Protein AF-A0A194WAW9-F1 (afdb_monomer_lite)

Structure (mmCIF, N/CA/C/O backbone):
data_AF-A0A194WAW9-F1
#
_entry.id   AF-A0A194WAW9-F1
#
loop_
_atom_site.group_PDB
_atom_site.id
_atom_site.type_symbol
_atom_site.label_atom_id
_atom_site.label_alt_id
_atom_site.label_comp_id
_atom_site.label_asym_id
_atom_site.label_entity_id
_atom_site.label_seq_id
_atom_site.pdbx_PDB_ins_code
_atom_site.Cartn_x
_atom_site.Cartn_y
_atom_site.Cartn_z
_atom_site.occupancy
_atom_site.B_iso_or_equiv
_atom_site.auth_seq_id
_atom_site.auth_comp_id
_atom_site.auth_asym_id
_atom_site.auth_atom_id
_atom_site.pdbx_PDB_model_num
ATOM 1 N N . MET A 1 1 ? -19.172 -13.904 8.150 1.00 58.62 1 MET A N 1
ATOM 2 C CA . MET A 1 1 ? -17.866 -14.610 8.179 1.00 58.62 1 MET A CA 1
ATOM 3 C C . MET A 1 1 ? -17.181 -14.602 6.810 1.00 58.62 1 MET A C 1
ATOM 5 O O . MET A 1 1 ? -15.959 -14.555 6.773 1.00 58.62 1 MET A O 1
ATOM 9 N N . ASP A 1 2 ? -17.927 -14.590 5.696 1.00 72.19 2 ASP A N 1
ATOM 10 C CA . ASP A 1 2 ? -17.347 -14.450 4.347 1.00 72.19 2 ASP A CA 1
ATOM 11 C C . ASP A 1 2 ? -16.821 -13.045 4.037 1.00 72.19 2 ASP A C 1
ATOM 13 O O . ASP A 1 2 ? -15.735 -12.927 3.480 1.00 72.19 2 ASP A O 1
ATOM 17 N N . ASP A 1 3 ? -17.506 -11.987 4.473 1.00 80.31 3 ASP A N 1
ATOM 18 C CA . ASP A 1 3 ? -17.121 -10.613 4.110 1.00 80.31 3 ASP A CA 1
ATOM 19 C C . ASP A 1 3 ? -15.743 -10.200 4.638 1.00 80.31 3 ASP A C 1
ATOM 21 O O . ASP A 1 3 ? -14.954 -9.617 3.901 1.00 80.31 3 ASP A O 1
ATOM 25 N N . ALA A 1 4 ? -15.405 -10.562 5.880 1.00 80.25 4 ALA A N 1
ATOM 26 C CA . ALA A 1 4 ? -14.088 -10.277 6.454 1.00 80.25 4 ALA A CA 1
ATOM 27 C C . ALA A 1 4 ? -12.964 -11.032 5.723 1.00 80.25 4 ALA A C 1
ATOM 29 O O . ALA A 1 4 ? -11.907 -10.466 5.452 1.00 80.25 4 ALA A O 1
ATOM 30 N N . ARG A 1 5 ? -13.209 -12.294 5.341 1.00 85.94 5 ARG A N 1
ATOM 31 C CA . ARG A 1 5 ? -12.252 -13.099 4.564 1.00 85.94 5 ARG A CA 1
ATOM 32 C C . ARG A 1 5 ? -12.069 -12.545 3.155 1.00 85.94 5 ARG A C 1
ATOM 34 O O . ARG A 1 5 ? -10.941 -12.441 2.684 1.00 85.94 5 ARG A O 1
ATOM 41 N N . ASN A 1 6 ? -13.160 -12.145 2.506 1.00 86.25 6 ASN A N 1
ATOM 42 C CA . ASN A 1 6 ? -13.128 -11.519 1.187 1.00 86.25 6 ASN A CA 1
ATOM 43 C C . ASN A 1 6 ? -12.411 -10.161 1.224 1.00 86.25 6 ASN A C 1
ATOM 45 O O . ASN A 1 6 ? -11.631 -9.864 0.322 1.00 86.25 6 ASN A O 1
ATOM 49 N N . ALA A 1 7 ? -12.624 -9.366 2.277 1.00 87.44 7 ALA A N 1
ATOM 50 C CA . ALA A 1 7 ? -11.922 -8.104 2.490 1.00 87.44 7 ALA A CA 1
ATOM 51 C C . ALA A 1 7 ? -10.417 -8.321 2.708 1.00 87.44 7 ALA A C 1
ATOM 53 O O . ALA A 1 7 ? -9.614 -7.618 2.099 1.00 87.44 7 ALA A O 1
ATOM 54 N N . GLN A 1 8 ? -10.024 -9.325 3.498 1.00 88.81 8 GLN A N 1
ATOM 55 C CA . GLN A 1 8 ? -8.609 -9.647 3.680 1.00 88.81 8 GLN A CA 1
ATOM 56 C C . GLN A 1 8 ? -7.964 -10.122 2.375 1.00 88.81 8 GLN A C 1
ATOM 58 O O . GLN A 1 8 ? -6.944 -9.579 1.966 1.00 88.81 8 GLN A O 1
ATOM 63 N N . ALA A 1 9 ? -8.613 -11.037 1.650 1.00 90.06 9 ALA A N 1
ATOM 64 C CA . ALA A 1 9 ? -8.126 -11.496 0.351 1.00 90.06 9 ALA A CA 1
ATOM 65 C C . ALA A 1 9 ? -8.007 -10.350 -0.672 1.00 90.06 9 ALA A C 1
ATOM 67 O O . ALA A 1 9 ? -7.116 -10.363 -1.520 1.00 90.06 9 ALA A O 1
ATOM 68 N N . TYR A 1 10 ? -8.897 -9.354 -0.611 1.00 89.94 10 TYR A N 1
ATOM 69 C CA . TYR A 1 10 ? -8.791 -8.143 -1.421 1.00 89.94 10 TYR A CA 1
ATOM 70 C C . TYR A 1 10 ? -7.547 -7.316 -1.064 1.00 89.94 10 TYR A C 1
ATOM 72 O O . TYR A 1 10 ? -6.833 -6.892 -1.975 1.00 89.94 10 TYR A O 1
ATOM 80 N N . ARG A 1 11 ? -7.260 -7.113 0.229 1.00 92.06 11 ARG A N 1
ATOM 81 C CA . ARG A 1 11 ? -6.062 -6.385 0.686 1.00 92.06 11 ARG A CA 1
ATOM 82 C C . ARG A 1 11 ? -4.786 -7.105 0.273 1.00 92.06 11 ARG A C 1
ATOM 84 O O . ARG A 1 11 ? -3.942 -6.488 -0.367 1.00 92.06 11 ARG A O 1
ATOM 91 N N . ASP A 1 12 ? -4.700 -8.407 0.534 1.00 92.44 12 ASP A N 1
ATOM 92 C CA . ASP A 1 12 ? -3.522 -9.219 0.213 1.00 92.44 12 ASP A CA 1
ATOM 93 C C . ASP A 1 12 ? -3.221 -9.181 -1.291 1.00 92.44 12 ASP A C 1
ATOM 95 O O . ASP A 1 12 ? -2.088 -8.939 -1.703 1.00 92.44 12 ASP A O 1
ATOM 99 N N . ARG A 1 13 ? -4.255 -9.333 -2.132 1.00 92.25 13 ARG A N 1
ATOM 100 C CA . ARG A 1 13 ? -4.115 -9.203 -3.590 1.00 92.25 13 ARG A CA 1
ATOM 101 C C . ARG A 1 13 ? -3.711 -7.791 -3.997 1.00 92.25 13 ARG A C 1
ATOM 103 O O . ARG A 1 13 ? -2.873 -7.631 -4.874 1.00 92.25 13 ARG A O 1
ATOM 110 N N . THR A 1 14 ? -4.280 -6.763 -3.378 1.00 93.12 14 THR A N 1
ATOM 111 C CA . THR A 1 14 ? -3.916 -5.377 -3.700 1.00 93.12 14 THR A CA 1
ATOM 112 C C . THR A 1 14 ? -2.443 -5.116 -3.390 1.00 93.12 14 THR A C 1
ATOM 114 O O . THR A 1 14 ? -1.732 -4.616 -4.255 1.00 93.12 14 THR A O 1
ATOM 117 N N . LEU A 1 15 ? -1.959 -5.520 -2.212 1.00 95.00 15 LEU A N 1
ATOM 118 C CA . LEU A 1 15 ? -0.554 -5.364 -1.828 1.00 95.00 15 LEU A CA 1
ATOM 119 C C . LEU A 1 15 ? 0.380 -6.170 -2.731 1.00 95.00 15 LEU A C 1
ATOM 121 O O . LEU A 1 15 ? 1.390 -5.638 -3.189 1.00 95.00 15 LEU A O 1
ATOM 125 N N . HIS A 1 16 ? 0.010 -7.407 -3.065 1.00 94.75 16 HIS A N 1
ATOM 126 C CA . HIS A 1 16 ? 0.780 -8.210 -4.009 1.00 94.75 16 HIS A CA 1
ATOM 127 C C . HIS A 1 16 ? 0.918 -7.496 -5.361 1.00 94.75 16 HIS A C 1
ATOM 129 O O . HIS A 1 16 ? 2.029 -7.317 -5.857 1.00 94.75 16 HIS A O 1
ATOM 135 N N . PHE A 1 17 ? -0.186 -6.998 -5.922 1.00 94.88 17 PHE A N 1
ATOM 136 C CA . PHE A 1 17 ? -0.150 -6.276 -7.192 1.00 94.88 17 PHE A CA 1
ATOM 137 C C . PHE A 1 17 ? 0.690 -4.994 -7.115 1.00 94.88 17 PHE A C 1
ATOM 139 O O . PHE A 1 17 ? 1.526 -4.759 -7.982 1.00 94.88 17 PHE A O 1
ATOM 146 N N . VAL A 1 18 ? 0.543 -4.200 -6.049 1.00 94.25 18 VAL A N 1
ATOM 147 C CA . VAL A 1 18 ? 1.349 -2.985 -5.837 1.00 94.25 18 VAL A CA 1
ATOM 148 C C . VAL A 1 18 ? 2.843 -3.313 -5.788 1.00 94.25 18 VAL A C 1
ATOM 150 O O . VAL A 1 18 ? 3.642 -2.624 -6.422 1.00 94.25 18 VAL A O 1
ATOM 153 N N . SER A 1 19 ? 3.233 -4.382 -5.088 1.00 95.44 19 SER A N 1
ATOM 154 C CA . SER A 1 19 ? 4.635 -4.811 -5.023 1.00 95.44 19 SER A CA 1
ATOM 155 C C . SER A 1 19 ? 5.195 -5.211 -6.395 1.00 95.44 19 SER A C 1
ATOM 157 O O . SER A 1 19 ? 6.343 -4.881 -6.705 1.00 95.44 19 SER A O 1
ATOM 159 N N . ALA A 1 20 ? 4.375 -5.839 -7.246 1.00 95.19 20 ALA A N 1
ATOM 160 C CA . ALA A 1 20 ? 4.744 -6.181 -8.614 1.00 95.19 20 ALA A CA 1
ATOM 161 C C . ALA A 1 20 ? 4.900 -4.927 -9.493 1.00 95.19 20 ALA A C 1
ATOM 163 O O . ALA A 1 20 ? 5.911 -4.783 -10.177 1.00 95.19 20 ALA A O 1
ATOM 164 N N . CYS A 1 21 ? 3.977 -3.961 -9.411 1.00 94.44 21 CYS A N 1
ATOM 165 C CA . CYS A 1 21 ? 4.079 -2.693 -10.149 1.00 94.44 21 CYS A CA 1
ATOM 166 C C . CYS A 1 21 ? 5.341 -1.891 -9.777 1.00 94.44 21 CYS A C 1
ATOM 168 O O . CYS A 1 21 ? 5.923 -1.205 -10.618 1.00 94.44 21 CYS A O 1
ATOM 170 N N . LEU A 1 22 ? 5.796 -1.996 -8.524 1.00 94.12 22 LEU A N 1
ATOM 171 C CA . LEU A 1 22 ? 7.032 -1.372 -8.040 1.00 94.12 22 LEU A CA 1
ATOM 172 C C . LEU A 1 22 ? 8.303 -2.153 -8.435 1.00 94.12 22 LEU A C 1
ATOM 174 O O . LEU A 1 22 ? 9.420 -1.691 -8.178 1.00 94.12 22 LEU A O 1
ATOM 178 N N . GLY A 1 23 ? 8.166 -3.327 -9.057 1.00 94.19 23 GLY A N 1
ATOM 179 C CA . GLY A 1 23 ? 9.279 -4.217 -9.389 1.00 94.19 23 GLY A CA 1
ATOM 180 C C . GLY A 1 23 ? 9.976 -4.793 -8.152 1.00 94.19 23 GLY A C 1
ATOM 181 O O . GLY A 1 23 ? 11.185 -5.025 -8.179 1.00 94.19 23 GLY A O 1
ATOM 182 N N . LEU A 1 24 ? 9.244 -4.946 -7.043 1.00 94.12 24 LEU A N 1
ATOM 183 C CA . LEU A 1 24 ? 9.731 -5.592 -5.819 1.00 94.12 24 LEU A CA 1
ATOM 184 C C . LEU A 1 24 ? 9.491 -7.106 -5.850 1.00 94.12 24 LEU A C 1
ATOM 186 O O . LEU A 1 24 ? 10.282 -7.851 -5.273 1.00 94.12 24 LEU A O 1
ATOM 190 N N . LEU A 1 25 ? 8.434 -7.538 -6.542 1.00 94.12 25 LEU A N 1
ATOM 191 C CA . LEU A 1 25 ? 8.107 -8.931 -6.838 1.00 94.12 25 LEU A CA 1
ATOM 192 C C . LEU A 1 25 ? 7.860 -9.113 -8.339 1.00 94.12 25 LEU A C 1
ATOM 194 O O . LEU A 1 25 ? 7.585 -8.152 -9.057 1.00 94.12 25 LEU A O 1
ATOM 198 N N . GLU A 1 26 ? 7.942 -10.360 -8.796 1.00 89.44 26 GLU A N 1
ATOM 199 C CA . GLU A 1 26 ? 7.549 -10.724 -10.156 1.00 89.44 26 GLU A CA 1
ATOM 200 C C . GLU A 1 26 ? 6.016 -10.737 -10.281 1.00 89.44 26 GLU A C 1
ATOM 202 O O . GLU A 1 26 ? 5.344 -11.267 -9.393 1.00 89.44 26 GLU A O 1
ATOM 207 N N . PRO A 1 27 ? 5.444 -10.190 -11.366 1.00 86.00 27 PRO A N 1
ATOM 208 C CA . PRO A 1 27 ? 4.003 -10.211 -11.581 1.00 86.00 27 PRO A CA 1
ATOM 209 C C . PRO A 1 27 ? 3.510 -11.633 -11.890 1.00 86.00 27 PRO A C 1
ATOM 211 O O . PRO A 1 27 ? 3.933 -12.248 -12.868 1.00 86.00 27 PRO A O 1
ATOM 214 N N . ASP A 1 28 ? 2.562 -12.138 -11.100 1.00 89.38 28 ASP A N 1
ATOM 215 C CA . ASP A 1 28 ? 1.955 -13.468 -11.266 1.00 89.38 28 ASP A CA 1
ATOM 216 C C . ASP A 1 28 ? 0.449 -13.422 -11.609 1.00 89.38 28 ASP A C 1
ATOM 218 O O . ASP A 1 28 ? -0.115 -14.408 -12.093 1.00 89.38 28 ASP A O 1
ATOM 222 N N . PHE A 1 29 ? -0.213 -12.272 -11.434 1.00 89.62 29 PHE A N 1
ATOM 223 C CA . PHE A 1 29 ? -1.597 -12.049 -11.848 1.00 89.62 29 PHE A CA 1
ATOM 224 C C . PHE A 1 29 ? -1.871 -10.593 -12.250 1.00 89.62 29 PHE A C 1
ATOM 226 O O . PHE A 1 29 ? -1.135 -9.670 -11.914 1.00 89.62 29 PHE A O 1
ATOM 233 N N . HIS A 1 30 ? -2.990 -10.385 -12.952 1.00 87.06 30 HIS A N 1
ATOM 234 C CA . HIS A 1 30 ? -3.530 -9.057 -13.255 1.00 87.06 30 HIS A CA 1
ATOM 235 C C . HIS A 1 30 ? -4.922 -8.903 -12.613 1.00 87.06 30 HIS A C 1
ATOM 237 O O . HIS A 1 30 ? -5.816 -9.709 -12.896 1.00 87.06 30 HIS A O 1
ATOM 243 N N . PRO A 1 31 ? -5.142 -7.914 -11.729 1.00 89.38 31 PRO A N 1
ATOM 244 C CA . PRO A 1 31 ? -6.413 -7.733 -11.036 1.00 89.38 31 PRO A CA 1
ATOM 245 C C . PRO A 1 31 ? -7.503 -7.303 -12.016 1.00 89.38 31 PRO A C 1
ATOM 247 O O . PRO A 1 31 ? -7.253 -6.498 -12.901 1.00 89.38 31 PRO A O 1
ATOM 250 N N . GLN A 1 32 ? -8.742 -7.772 -11.838 1.00 89.25 32 GLN A N 1
ATOM 251 C CA . GLN A 1 32 ? -9.898 -7.295 -12.622 1.00 89.25 32 GLN A CA 1
ATOM 252 C C . GLN A 1 32 ? -10.488 -5.981 -12.081 1.00 89.25 32 GLN A C 1
ATOM 254 O O . GLN A 1 32 ? -11.197 -5.266 -12.789 1.00 89.25 32 GLN A O 1
ATOM 259 N N . ASN A 1 33 ? -10.218 -5.666 -10.812 1.00 88.56 33 ASN A N 1
ATOM 260 C CA . ASN A 1 33 ? -10.702 -4.450 -10.174 1.00 88.56 33 ASN A CA 1
ATOM 261 C C . ASN A 1 33 ? -9.933 -3.236 -10.720 1.00 88.56 33 ASN A C 1
ATOM 263 O O . ASN A 1 33 ? -8.731 -3.113 -10.496 1.00 88.56 33 ASN A O 1
ATOM 267 N N . ARG A 1 34 ? -10.639 -2.322 -11.396 1.00 87.50 34 ARG A N 1
ATOM 268 C CA . ARG A 1 34 ? -10.050 -1.125 -12.023 1.00 87.50 34 ARG A CA 1
ATOM 269 C C . ARG A 1 34 ? -9.374 -0.168 -11.037 1.00 87.50 34 ARG A C 1
ATOM 271 O O . ARG A 1 34 ? -8.449 0.529 -11.431 1.00 87.50 34 ARG A O 1
ATOM 278 N N . ILE A 1 35 ? -9.819 -0.132 -9.780 1.00 85.25 35 ILE A N 1
ATOM 279 C CA . ILE A 1 35 ? -9.173 0.666 -8.727 1.00 85.25 35 ILE A CA 1
ATOM 280 C C . ILE A 1 35 ? -7.820 0.051 -8.375 1.00 85.25 35 ILE A C 1
ATOM 282 O O . ILE A 1 35 ? -6.847 0.766 -8.211 1.00 85.25 35 ILE A O 1
ATOM 286 N N . VAL A 1 36 ? -7.725 -1.277 -8.310 1.00 88.81 36 VAL A N 1
ATOM 287 C CA . VAL A 1 36 ? -6.434 -1.939 -8.075 1.00 88.81 36 VAL A CA 1
ATOM 288 C C . VAL A 1 36 ? -5.521 -1.770 -9.295 1.00 88.81 36 VAL A C 1
ATOM 290 O O . VAL A 1 36 ? -4.339 -1.496 -9.140 1.00 88.81 36 VAL A O 1
ATOM 293 N N . GLN A 1 37 ? -6.069 -1.841 -10.512 1.00 90.44 37 GLN A N 1
ATOM 294 C CA . GLN A 1 37 ? -5.305 -1.614 -11.746 1.00 90.44 37 GLN A CA 1
ATOM 295 C C . GLN A 1 37 ? -4.713 -0.200 -11.851 1.00 90.44 37 GLN A C 1
ATOM 297 O O . GLN A 1 37 ? -3.695 -0.035 -12.515 1.00 90.44 37 GLN A O 1
ATOM 302 N N . SER A 1 38 ? -5.300 0.826 -11.218 1.00 87.00 38 SER A N 1
ATOM 303 C CA . SER A 1 38 ? -4.754 2.190 -11.314 1.00 87.00 38 SER A CA 1
ATOM 304 C C . SER A 1 38 ? -3.366 2.327 -10.675 1.00 87.00 38 SER A C 1
ATOM 306 O O . SER A 1 38 ? -2.627 3.247 -11.030 1.00 87.00 38 SER A O 1
ATOM 308 N N . PHE A 1 39 ? -2.975 1.387 -9.806 1.00 88.12 39 PHE A N 1
ATOM 309 C CA . PHE A 1 39 ? -1.619 1.308 -9.268 1.00 88.12 39 PHE A CA 1
ATOM 310 C C . PHE A 1 39 ? -0.563 0.961 -10.316 1.00 88.12 39 PHE A C 1
ATOM 312 O O . PHE A 1 39 ? 0.596 1.289 -10.095 1.00 88.12 39 PHE A O 1
ATOM 319 N N . ASP A 1 40 ? -0.931 0.372 -11.454 1.00 89.44 40 ASP A N 1
ATOM 320 C CA . ASP A 1 40 ? 0.025 0.037 -12.513 1.00 89.44 40 ASP A CA 1
ATOM 321 C C . ASP A 1 40 ? 0.702 1.291 -13.077 1.00 89.44 40 ASP A C 1
ATOM 323 O O . ASP A 1 40 ? 1.925 1.388 -13.144 1.00 89.44 40 ASP A O 1
ATOM 327 N N . MET A 1 41 ? -0.097 2.322 -13.363 1.00 87.56 41 MET A N 1
ATOM 328 C CA . MET A 1 41 ? 0.400 3.594 -13.886 1.00 87.56 41 MET A CA 1
ATOM 329 C C . MET A 1 41 ? 1.354 4.285 -12.903 1.00 87.56 41 MET A C 1
ATOM 331 O O . MET A 1 41 ? 2.426 4.747 -13.293 1.00 87.56 41 MET A O 1
ATOM 335 N N . ILE A 1 42 ? 0.971 4.353 -11.625 1.00 85.50 42 ILE A N 1
ATOM 336 C CA . ILE A 1 42 ? 1.770 5.014 -10.583 1.00 85.50 42 ILE A CA 1
ATOM 337 C C . ILE A 1 42 ? 3.016 4.180 -10.265 1.00 85.50 42 ILE A C 1
ATOM 339 O O . ILE A 1 42 ? 4.126 4.705 -10.227 1.00 85.50 42 ILE A O 1
ATOM 343 N N . GLY A 1 43 ? 2.847 2.873 -10.073 1.00 88.25 43 GLY A N 1
ATOM 344 C CA . GLY A 1 43 ? 3.922 1.947 -9.743 1.00 88.25 43 GLY A CA 1
ATOM 345 C C . GLY A 1 43 ? 4.968 1.851 -10.849 1.00 88.25 43 GLY A C 1
ATOM 346 O O . GLY A 1 43 ? 6.154 1.884 -10.538 1.00 88.25 43 GLY A O 1
ATOM 347 N N . SER A 1 44 ? 4.563 1.843 -12.125 1.00 87.56 44 SER A N 1
ATOM 348 C CA . SER A 1 44 ? 5.491 1.865 -13.264 1.00 87.56 44 SER A CA 1
ATOM 349 C C . SER A 1 44 ? 6.317 3.156 -13.329 1.00 87.56 44 SER A C 1
ATOM 351 O O . SER A 1 44 ? 7.522 3.112 -13.600 1.00 87.56 44 SER A O 1
ATOM 353 N N . ALA A 1 45 ? 5.706 4.308 -13.037 1.00 88.06 45 ALA A N 1
ATOM 354 C CA . ALA A 1 45 ? 6.431 5.574 -12.981 1.00 88.06 45 ALA A CA 1
ATOM 355 C C . ALA A 1 45 ? 7.468 5.568 -1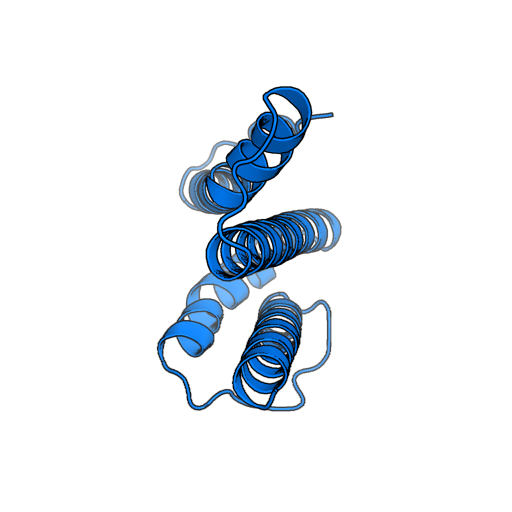1.842 1.00 88.06 45 ALA A C 1
ATOM 357 O O . ALA A 1 45 ? 8.652 5.827 -12.067 1.00 88.06 45 ALA A O 1
ATOM 358 N N . LEU A 1 46 ? 7.053 5.166 -10.636 1.00 87.62 46 LEU A N 1
ATOM 359 C CA . LEU A 1 46 ? 7.941 5.058 -9.477 1.00 87.62 46 LEU A CA 1
ATOM 360 C C . LEU A 1 46 ? 9.046 4.014 -9.694 1.00 87.62 46 LEU A C 1
ATOM 362 O O . LEU A 1 46 ? 10.202 4.266 -9.367 1.00 87.62 46 LEU A O 1
ATOM 366 N N . SER A 1 47 ? 8.745 2.861 -10.292 1.00 90.00 47 SER A N 1
ATOM 367 C CA . SER A 1 47 ? 9.744 1.823 -10.566 1.00 90.00 47 SER A CA 1
ATOM 368 C C . SER A 1 47 ? 10.758 2.231 -11.635 1.00 90.00 47 SER A C 1
ATOM 370 O O . SER A 1 47 ? 11.868 1.703 -11.662 1.00 90.00 47 SER A O 1
ATOM 372 N N . THR A 1 48 ? 10.439 3.208 -12.479 1.00 88.12 48 THR A N 1
ATOM 373 C CA . THR A 1 48 ? 11.406 3.766 -13.430 1.00 88.12 48 THR A CA 1
ATOM 374 C C . THR A 1 48 ? 12.334 4.776 -12.755 1.00 88.12 48 THR A C 1
ATOM 376 O O . THR A 1 48 ? 13.523 4.830 -13.064 1.00 88.12 48 THR A O 1
ATOM 379 N N . SER A 1 49 ? 11.815 5.566 -11.816 1.00 84.75 49 SER A N 1
ATOM 380 C CA . SER A 1 49 ? 12.517 6.751 -11.310 1.00 84.75 49 SER A CA 1
ATOM 381 C C . SER A 1 49 ? 13.141 6.592 -9.929 1.00 84.75 49 SER A C 1
ATOM 383 O O . SER A 1 49 ? 14.094 7.300 -9.610 1.00 84.75 49 SER A O 1
ATOM 385 N N . TYR A 1 50 ? 12.644 5.671 -9.106 1.00 87.69 50 TYR A N 1
ATOM 386 C CA . TYR A 1 50 ? 13.135 5.446 -7.746 1.00 87.69 50 TYR A CA 1
ATOM 387 C C . TYR A 1 50 ? 14.126 4.294 -7.686 1.00 87.69 50 TYR A C 1
ATOM 389 O O . TYR A 1 50 ? 14.047 3.336 -8.457 1.00 87.69 50 TYR A O 1
ATOM 397 N N . ASN A 1 51 ? 15.044 4.337 -6.722 1.00 90.50 51 ASN A N 1
ATOM 398 C CA . ASN A 1 51 ? 15.857 3.171 -6.385 1.00 90.50 51 ASN A CA 1
ATOM 399 C C . ASN A 1 51 ? 15.046 2.151 -5.558 1.00 90.50 51 ASN A C 1
ATOM 401 O O . ASN A 1 51 ? 13.954 2.448 -5.073 1.00 90.50 51 ASN A O 1
ATOM 405 N N . LYS A 1 52 ? 15.584 0.940 -5.368 1.00 92.12 52 LYS A N 1
ATOM 406 C CA . LYS A 1 52 ? 14.886 -0.140 -4.646 1.00 92.12 52 LYS A CA 1
ATOM 407 C C . LYS A 1 52 ? 14.445 0.253 -3.226 1.00 92.12 52 LYS A C 1
ATOM 409 O O . LYS A 1 52 ? 13.354 -0.128 -2.822 1.00 92.12 52 LYS A O 1
ATOM 414 N N . SER A 1 53 ? 15.252 1.023 -2.491 1.00 89.69 53 SER A N 1
ATOM 415 C CA . SER A 1 53 ? 14.914 1.445 -1.123 1.00 89.69 53 SER A CA 1
ATOM 416 C C . SER A 1 53 ? 13.713 2.384 -1.100 1.00 89.69 5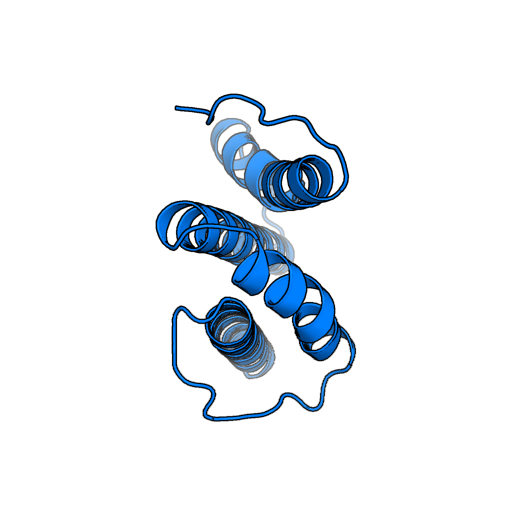3 SER A C 1
ATOM 418 O O . SER A 1 53 ? 12.822 2.211 -0.281 1.00 89.69 53 SER A O 1
ATOM 420 N N . GLN A 1 54 ? 13.664 3.354 -2.013 1.00 86.81 54 GLN A N 1
ATOM 421 C CA . GLN A 1 54 ? 12.544 4.295 -2.110 1.00 86.81 54 GLN A CA 1
ATOM 422 C C . GLN A 1 54 ? 11.248 3.595 -2.542 1.00 86.81 54 GLN A C 1
ATOM 424 O O . GLN A 1 54 ? 10.167 3.929 -2.068 1.00 86.81 54 GLN A O 1
ATOM 429 N N . ARG A 1 55 ? 11.349 2.589 -3.419 1.00 92.31 55 ARG A N 1
ATOM 430 C CA . ARG A 1 55 ? 10.201 1.753 -3.802 1.00 92.31 55 ARG A CA 1
ATOM 431 C C . ARG A 1 55 ? 9.684 0.925 -2.630 1.00 92.31 55 ARG A C 1
ATOM 433 O O . ARG A 1 55 ? 8.475 0.834 -2.458 1.00 92.31 55 ARG A O 1
ATOM 440 N N . GLN A 1 56 ? 10.587 0.352 -1.832 1.00 92.44 56 GLN A N 1
ATOM 441 C CA . GLN A 1 56 ? 10.215 -0.372 -0.618 1.00 92.44 56 GLN A CA 1
ATOM 442 C C . GLN A 1 56 ? 9.526 0.558 0.381 1.00 92.44 56 GLN A C 1
ATOM 444 O O . GLN A 1 56 ? 8.455 0.225 0.862 1.00 92.44 56 GLN A O 1
ATOM 449 N N . GLN A 1 57 ? 10.072 1.757 0.598 1.00 88.06 57 GLN A N 1
ATOM 450 C CA . GLN A 1 57 ? 9.452 2.753 1.468 1.00 88.06 57 GLN A CA 1
ATOM 451 C C . GLN A 1 57 ? 8.036 3.108 0.996 1.00 88.06 57 GLN A C 1
ATOM 453 O O . GLN A 1 57 ? 7.105 3.088 1.788 1.00 88.06 57 GLN A O 1
ATOM 458 N N . PHE A 1 58 ? 7.839 3.359 -0.302 1.00 88.62 58 PHE A N 1
ATOM 459 C CA . PHE A 1 58 ? 6.499 3.602 -0.839 1.00 88.62 58 PHE A CA 1
ATOM 460 C C . PHE A 1 58 ? 5.555 2.406 -0.626 1.00 88.62 58 PHE A C 1
ATOM 462 O O . PHE A 1 58 ? 4.392 2.597 -0.278 1.00 88.62 58 PHE A O 1
ATOM 469 N N . TYR A 1 59 ? 6.039 1.175 -0.821 1.00 93.56 59 TYR A N 1
ATOM 470 C CA . TYR A 1 59 ? 5.255 -0.027 -0.539 1.00 93.56 59 TYR A CA 1
ATOM 471 C C . TYR A 1 59 ? 4.845 -0.111 0.936 1.00 93.56 59 TYR A C 1
ATOM 473 O O . TYR A 1 59 ? 3.680 -0.386 1.219 1.00 93.56 59 TYR A O 1
ATOM 481 N N . ASP A 1 60 ? 5.772 0.155 1.857 1.00 90.81 60 ASP A N 1
ATOM 482 C CA . ASP A 1 60 ? 5.528 0.091 3.298 1.00 90.81 60 ASP A CA 1
ATOM 483 C C . ASP A 1 60 ? 4.435 1.094 3.714 1.00 90.81 60 ASP A C 1
ATOM 485 O O . ASP A 1 60 ? 3.536 0.741 4.476 1.00 90.81 60 ASP A O 1
ATOM 489 N N . GLU A 1 61 ? 4.419 2.293 3.119 1.00 88.56 61 GLU A N 1
ATOM 490 C CA . GLU A 1 61 ? 3.352 3.285 3.329 1.00 88.56 61 GLU A CA 1
ATOM 491 C C . GLU A 1 61 ? 1.978 2.796 2.834 1.00 88.56 61 GLU A C 1
ATOM 493 O O . GLU A 1 61 ? 0.954 2.995 3.494 1.00 88.56 61 GLU A O 1
ATOM 498 N N . ILE A 1 62 ? 1.922 2.120 1.679 1.00 90.88 62 ILE A N 1
ATOM 499 C CA . ILE A 1 62 ? 0.672 1.530 1.168 1.00 90.88 62 ILE A CA 1
ATOM 500 C C . ILE A 1 62 ? 0.210 0.363 2.052 1.00 90.88 62 ILE A C 1
ATOM 502 O O . ILE A 1 62 ? -0.990 0.221 2.304 1.00 90.88 62 ILE A O 1
ATOM 506 N N . ALA A 1 63 ? 1.138 -0.459 2.544 1.00 91.62 63 ALA A N 1
ATOM 507 C CA . ALA A 1 63 ? 0.842 -1.546 3.471 1.00 91.62 63 ALA A CA 1
ATOM 508 C C . ALA A 1 63 ? 0.270 -1.011 4.790 1.00 91.62 63 ALA A C 1
ATOM 510 O O . ALA A 1 63 ? -0.784 -1.476 5.229 1.00 91.62 63 ALA A O 1
ATOM 511 N N . GLN A 1 64 ? 0.891 0.026 5.354 1.00 87.25 64 GLN A N 1
ATOM 512 C CA . GLN A 1 64 ? 0.418 0.676 6.571 1.00 87.25 64 GLN A CA 1
ATOM 513 C C . GLN A 1 64 ? -0.973 1.302 6.387 1.00 87.25 64 GLN A C 1
ATOM 515 O O . GLN A 1 64 ? -1.830 1.167 7.261 1.00 87.25 64 GLN A O 1
ATOM 520 N N . PHE A 1 65 ? -1.240 1.936 5.240 1.00 86.75 65 PHE A N 1
ATOM 521 C CA . PHE A 1 65 ? -2.575 2.444 4.906 1.00 86.75 65 PHE A CA 1
ATOM 522 C C . PHE A 1 65 ? -3.632 1.325 4.868 1.00 86.75 65 PHE A C 1
ATOM 524 O O . PHE A 1 65 ? -4.734 1.482 5.401 1.00 86.75 65 PHE A O 1
ATOM 531 N N . MET A 1 66 ? -3.308 0.181 4.256 1.00 89.75 66 MET A N 1
ATOM 532 C CA . MET A 1 66 ? -4.224 -0.964 4.171 1.00 89.75 66 MET A CA 1
ATOM 533 C C . MET A 1 66 ? -4.508 -1.584 5.544 1.00 89.75 66 MET A C 1
ATOM 535 O O . MET A 1 66 ? -5.655 -1.949 5.815 1.00 89.75 66 MET A O 1
ATOM 539 N N . GLU A 1 67 ? -3.497 -1.679 6.408 1.00 88.44 67 GLU A N 1
ATOM 540 C CA . GLU A 1 67 ? -3.630 -2.182 7.779 1.00 88.44 67 GLU A CA 1
ATOM 541 C C . GLU A 1 67 ? -4.472 -1.238 8.649 1.00 88.44 67 GLU A C 1
ATOM 543 O O . GLU A 1 67 ? -5.437 -1.665 9.283 1.00 88.44 67 GLU A O 1
ATOM 548 N N . ALA A 1 68 ? -4.193 0.066 8.616 1.00 85.88 68 ALA A N 1
ATOM 549 C CA . ALA A 1 68 ? -4.982 1.050 9.353 1.00 85.88 68 ALA A CA 1
ATOM 550 C C . ALA A 1 68 ? -6.450 1.092 8.872 1.00 85.88 68 ALA A C 1
ATOM 552 O O . ALA A 1 68 ? -7.374 1.259 9.676 1.00 85.88 68 ALA A O 1
ATOM 553 N N . SER A 1 69 ? -6.697 0.862 7.578 1.00 84.94 69 SER A N 1
ATOM 554 C CA . SER A 1 69 ? -8.050 0.766 7.013 1.00 84.94 69 SER A CA 1
ATOM 555 C C . SER A 1 69 ? -8.784 -0.498 7.475 1.00 84.94 69 SER A C 1
ATOM 557 O O . SER A 1 69 ? -9.994 -0.455 7.720 1.00 84.94 69 SER A O 1
ATOM 559 N N . GLU A 1 70 ? -8.071 -1.621 7.614 1.00 89.62 70 GLU A N 1
ATOM 560 C CA . GLU A 1 70 ? -8.602 -2.859 8.197 1.00 89.62 70 GLU A CA 1
ATOM 561 C C . GLU A 1 70 ? -9.034 -2.639 9.642 1.00 89.62 70 GLU A C 1
ATOM 563 O O . GLU A 1 70 ? -10.186 -2.924 9.980 1.00 89.62 70 GLU A O 1
ATOM 568 N N . MET A 1 71 ? -8.157 -2.046 10.452 1.00 86.50 71 MET A N 1
ATOM 569 C CA . MET A 1 71 ? -8.418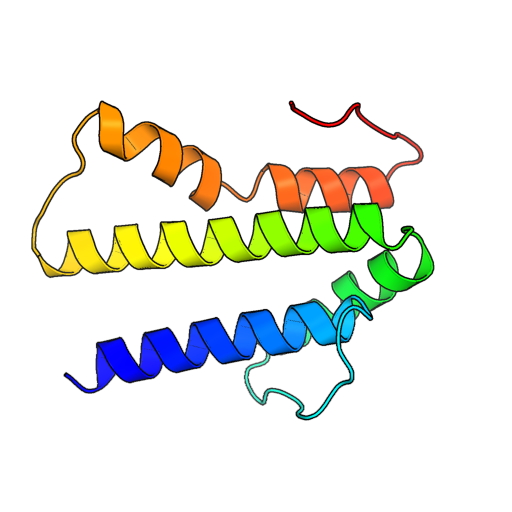 -1.806 11.865 1.00 86.50 71 MET A CA 1
ATOM 570 C C . MET A 1 71 ? -9.642 -0.905 12.056 1.00 86.50 71 MET A C 1
ATOM 572 O O . MET A 1 71 ? -10.536 -1.213 12.846 1.00 86.50 71 MET A O 1
ATOM 576 N N . GLU A 1 72 ? -9.741 0.175 11.278 1.00 85.44 72 GLU A N 1
ATOM 577 C CA . GLU A 1 72 ? -10.889 1.084 11.309 1.00 85.44 72 GLU A CA 1
ATOM 578 C C . GLU A 1 72 ? -12.191 0.384 10.886 1.00 85.44 72 GLU A C 1
ATOM 580 O O . GLU A 1 72 ? -13.253 0.622 11.463 1.00 85.44 72 GLU A O 1
ATOM 585 N N . GLN A 1 73 ? -12.141 -0.507 9.891 1.00 85.94 73 GLN A N 1
ATOM 586 C CA . GLN A 1 73 ? -13.296 -1.314 9.496 1.00 85.94 73 GLN A CA 1
ATOM 587 C C . GLN A 1 73 ? -13.696 -2.313 10.592 1.00 85.94 73 GLN A C 1
ATOM 589 O O . GLN A 1 73 ? -14.884 -2.448 10.883 1.00 85.94 73 GLN A O 1
ATOM 594 N N . SER A 1 74 ? -12.726 -2.981 11.214 1.00 87.38 74 SER A N 1
ATOM 595 C CA . SER A 1 74 ? -12.945 -3.952 12.287 1.00 87.38 74 SER A CA 1
ATOM 596 C C . SER A 1 74 ? -13.586 -3.302 13.516 1.00 87.38 74 SER A C 1
ATOM 598 O O . SER A 1 74 ? -14.591 -3.800 14.021 1.00 87.38 74 SER A O 1
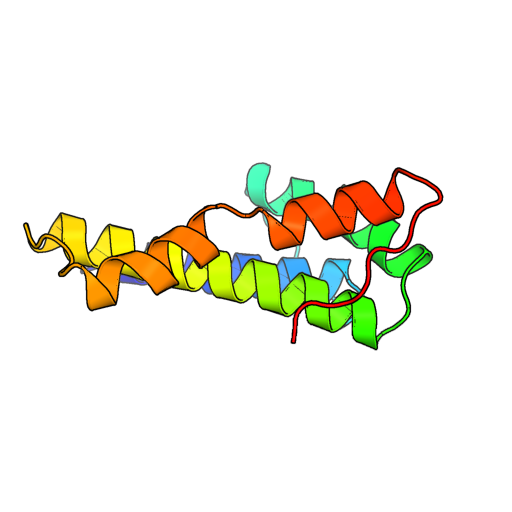ATOM 600 N N . TYR A 1 75 ? -13.087 -2.137 13.939 1.00 87.19 75 TYR A N 1
ATOM 601 C CA . TYR A 1 75 ? -13.629 -1.391 15.080 1.00 87.19 75 TYR A CA 1
ATOM 602 C C . TYR A 1 75 ? -15.054 -0.896 14.806 1.00 87.19 75 TYR A C 1
ATOM 604 O O . TYR A 1 75 ? -15.929 -1.048 15.659 1.00 87.19 75 TYR A O 1
ATOM 612 N N . ARG A 1 76 ? -15.321 -0.399 13.588 1.00 85.44 76 ARG A N 1
ATOM 613 C CA . ARG A 1 76 ? -16.678 -0.023 13.155 1.00 85.44 76 ARG A CA 1
ATOM 614 C C . ARG A 1 76 ? -17.663 -1.187 13.228 1.00 85.44 76 ARG A C 1
ATOM 616 O O . ARG A 1 76 ? -18.783 -0.993 13.677 1.00 85.44 76 ARG A O 1
ATOM 623 N N . LEU A 1 77 ? -17.260 -2.388 12.809 1.00 86.81 77 LEU A N 1
ATOM 624 C CA . LEU A 1 77 ? -18.119 -3.580 12.865 1.00 86.81 77 LEU A CA 1
ATOM 625 C C . LEU A 1 77 ? -18.381 -4.076 14.295 1.00 86.81 77 LEU A C 1
ATOM 627 O O . LEU A 1 77 ? -19.320 -4.839 14.507 1.00 86.81 77 LEU A O 1
ATOM 631 N N . GLN A 1 78 ? -17.551 -3.671 15.256 1.00 88.38 78 GLN A N 1
ATOM 632 C CA . GLN A 1 78 ? -17.678 -4.015 16.673 1.00 88.38 78 GLN A CA 1
ATOM 633 C C . GLN A 1 78 ? -18.389 -2.922 17.490 1.00 88.38 78 GLN A C 1
ATOM 635 O O . GLN A 1 78 ? -18.420 -3.025 18.714 1.00 88.38 78 GLN A O 1
ATOM 640 N N . ASP A 1 79 ? -18.905 -1.865 16.844 1.00 88.00 79 ASP A N 1
ATOM 641 C CA . ASP A 1 79 ? -19.429 -0.652 17.497 1.00 88.00 79 ASP A CA 1
ATOM 642 C C . ASP A 1 79 ? -18.453 -0.055 18.532 1.00 88.00 79 ASP A C 1
ATOM 644 O O . ASP A 1 79 ? -18.838 0.524 19.551 1.00 88.00 79 ASP A O 1
ATOM 648 N N . ARG A 1 80 ? -17.149 -0.197 18.265 1.00 89.75 80 ARG A N 1
ATOM 649 C CA . ARG A 1 80 ? -16.070 0.257 19.140 1.00 89.75 80 ARG A CA 1
ATOM 650 C C . ARG A 1 80 ? -15.459 1.550 18.609 1.00 89.75 80 ARG A C 1
ATOM 652 O O . ARG A 1 80 ? -15.137 1.667 17.430 1.00 89.75 80 ARG A O 1
ATOM 659 N N . ILE A 1 81 ? -15.228 2.502 19.508 1.00 85.94 81 ILE A N 1
ATOM 660 C CA . ILE A 1 81 ? -14.495 3.741 19.221 1.00 85.94 81 ILE A CA 1
ATOM 661 C C . ILE A 1 81 ? -13.045 3.576 19.697 1.00 85.94 81 ILE A C 1
ATOM 663 O O . ILE A 1 81 ? -12.798 2.957 20.734 1.00 85.94 81 ILE A O 1
ATOM 667 N N . PHE A 1 82 ? -12.093 4.115 18.934 1.00 84.69 82 PHE A N 1
ATOM 668 C CA . PHE A 1 82 ? -10.681 4.166 19.317 1.00 84.69 82 PHE A CA 1
ATOM 669 C C . PHE A 1 82 ? -10.473 4.985 20.596 1.00 84.69 82 PHE A C 1
ATOM 671 O O . PHE A 1 82 ? -11.099 6.035 20.767 1.00 84.69 82 PHE A O 1
ATOM 678 N N . THR A 1 83 ? -9.554 4.558 21.465 1.00 86.50 83 THR A N 1
ATOM 679 C CA . THR A 1 83 ? -9.007 5.482 22.472 1.00 86.50 83 THR A CA 1
ATOM 680 C C . THR A 1 83 ? -8.149 6.552 21.797 1.00 86.50 83 THR A C 1
ATOM 682 O O . THR A 1 83 ? -7.801 6.447 20.618 1.00 86.50 83 THR A O 1
ATOM 685 N N . LEU A 1 84 ? -7.783 7.599 22.539 1.00 82.56 84 LEU A N 1
ATOM 686 C CA . LEU A 1 84 ? -6.907 8.640 22.005 1.00 82.56 84 LEU A CA 1
ATOM 687 C C . LEU A 1 84 ? -5.535 8.073 21.601 1.00 82.56 84 LEU A C 1
ATOM 689 O O . LEU A 1 84 ? -5.001 8.468 20.565 1.00 82.56 84 LEU A O 1
ATOM 693 N N . GLU A 1 85 ? -4.992 7.126 22.376 1.00 82.44 85 GLU A N 1
ATOM 694 C CA . GLU A 1 85 ? -3.726 6.464 22.044 1.00 82.44 85 GLU A CA 1
ATOM 695 C C . GLU A 1 85 ? -3.841 5.579 20.795 1.00 82.44 85 GLU A C 1
ATOM 697 O O . GLU A 1 85 ? -2.922 5.555 19.981 1.00 82.44 85 GLU A O 1
ATOM 702 N N . GLU A 1 86 ? -4.968 4.884 20.608 1.00 80.75 86 GLU A N 1
ATOM 703 C CA . GLU A 1 86 ? -5.196 4.029 19.434 1.00 80.75 86 GLU A CA 1
ATOM 704 C C . GLU A 1 86 ? -5.504 4.838 18.166 1.00 80.75 86 GLU A C 1
ATOM 706 O O . GLU A 1 86 ? -5.199 4.410 17.055 1.00 80.75 86 GLU A O 1
ATOM 711 N N . TYR A 1 87 ? -6.100 6.022 18.318 1.00 79.00 87 TYR A N 1
ATOM 712 C CA . TYR A 1 87 ? -6.506 6.855 17.192 1.00 79.00 87 TYR A CA 1
ATOM 713 C C . TYR A 1 87 ? -5.313 7.440 16.430 1.00 79.00 87 TYR A C 1
ATOM 715 O O . TYR A 1 87 ? -5.358 7.539 15.204 1.00 79.00 87 TYR A O 1
ATOM 723 N N . TRP A 1 88 ? -4.245 7.839 17.128 1.00 77.19 88 TRP A N 1
ATOM 724 C CA . TRP A 1 88 ? -3.137 8.566 16.501 1.00 77.19 88 TRP A CA 1
ATOM 725 C C . TRP A 1 88 ? -2.388 7.750 15.427 1.00 77.19 88 TRP A C 1
ATOM 727 O O . TRP A 1 88 ? -2.266 8.245 14.301 1.00 77.19 88 TRP A O 1
ATOM 737 N N . PRO A 1 89 ? -1.964 6.493 15.683 1.00 73.81 89 PRO A N 1
ATOM 738 C CA . PRO A 1 89 ? -1.313 5.663 14.667 1.00 73.81 89 PRO A CA 1
ATOM 739 C C . PRO A 1 89 ? -2.232 5.354 13.479 1.00 73.81 89 PRO A C 1
ATOM 741 O O . PRO A 1 89 ? -1.813 5.458 12.326 1.00 73.81 89 PRO A O 1
ATOM 744 N N . VAL A 1 90 ? -3.507 5.049 13.751 1.00 70.06 90 VAL A N 1
ATOM 745 C CA . VAL A 1 90 ? -4.509 4.748 12.716 1.00 70.06 90 VAL A CA 1
ATOM 746 C C . VAL A 1 90 ? -4.753 5.964 11.830 1.00 70.06 90 VAL A C 1
ATOM 748 O O . VAL A 1 90 ? -4.819 5.846 10.607 1.00 70.06 90 VAL A O 1
ATOM 751 N N . ARG A 1 91 ? -4.848 7.160 12.419 1.00 72.06 91 ARG A N 1
ATOM 752 C CA . ARG A 1 91 ? -5.100 8.388 11.667 1.00 72.06 91 ARG A CA 1
ATOM 753 C C . ARG A 1 91 ? -3.928 8.767 10.768 1.00 72.06 91 ARG A C 1
ATOM 755 O O . ARG A 1 91 ? -4.170 9.202 9.642 1.00 72.06 91 ARG A O 1
ATOM 762 N N . MET A 1 92 ? -2.695 8.599 11.244 1.00 71.94 92 MET A N 1
ATOM 763 C CA . MET A 1 92 ? -1.498 8.855 10.440 1.00 71.94 92 MET A CA 1
ATOM 764 C C . MET A 1 92 ? -1.405 7.879 9.259 1.00 71.94 92 MET A C 1
ATOM 766 O O . MET A 1 92 ? -1.231 8.339 8.131 1.00 71.94 92 MET A O 1
ATOM 770 N N . GLY A 1 93 ? -1.660 6.583 9.480 1.00 63.91 93 GLY A N 1
ATOM 771 C CA . GLY A 1 93 ? -1.699 5.570 8.416 1.00 63.91 93 GLY A CA 1
ATOM 772 C C . GLY A 1 93 ? -2.821 5.790 7.390 1.00 63.91 93 GLY A C 1
ATOM 773 O O . GLY A 1 93 ? -2.569 5.797 6.188 1.00 63.91 93 GLY A O 1
ATOM 774 N N . ASN A 1 94 ? -4.052 6.079 7.833 1.00 62.47 94 ASN A N 1
ATOM 775 C CA . ASN A 1 94 ? -5.208 6.280 6.937 1.00 62.47 94 ASN A CA 1
ATOM 776 C C . ASN A 1 94 ? -5.211 7.619 6.189 1.00 62.47 94 ASN A C 1
ATOM 778 O O . ASN A 1 94 ? -6.062 7.845 5.329 1.00 62.47 94 ASN A O 1
ATOM 782 N N . SER A 1 95 ? -4.300 8.537 6.510 1.00 64.56 95 SER A N 1
ATOM 783 C CA . SER A 1 95 ? -4.215 9.824 5.815 1.00 64.56 95 SER A CA 1
ATOM 784 C C . SER A 1 95 ? -3.619 9.707 4.408 1.00 64.56 95 SER A C 1
ATOM 786 O O . SER A 1 95 ? -3.789 10.625 3.607 1.00 64.56 95 SER A O 1
ATOM 788 N N . ALA A 1 96 ? -2.915 8.603 4.116 1.00 74.38 96 ALA A N 1
ATOM 789 C CA . ALA A 1 96 ? -2.131 8.400 2.896 1.00 74.38 96 ALA A CA 1
ATOM 790 C C . ALA A 1 96 ? -1.151 9.557 2.588 1.00 74.38 96 ALA A C 1
ATOM 792 O O . ALA A 1 96 ? -0.696 9.712 1.452 1.00 74.38 96 ALA A O 1
ATOM 793 N N . VAL A 1 97 ? -0.817 10.391 3.580 1.00 72.06 97 VAL A N 1
ATOM 794 C CA . VAL A 1 97 ? -0.006 11.603 3.388 1.00 72.06 97 VAL A CA 1
ATOM 795 C C . VAL A 1 97 ? 1.403 11.253 2.934 1.00 72.06 97 VAL A C 1
ATOM 797 O O . VAL A 1 97 ? 1.942 11.928 2.065 1.00 72.06 97 VAL A O 1
ATOM 800 N N . TYR A 1 98 ? 1.988 10.177 3.448 1.00 67.94 98 TYR A N 1
ATOM 801 C CA . TYR A 1 98 ? 3.336 9.766 3.062 1.00 67.94 98 TYR A CA 1
ATOM 802 C C . TYR A 1 98 ? 3.377 9.155 1.660 1.00 67.94 98 TYR A C 1
ATOM 804 O O . TYR A 1 98 ? 4.215 9.543 0.851 1.00 67.94 98 TYR A O 1
ATOM 812 N N . ALA A 1 99 ? 2.403 8.306 1.311 1.00 70.8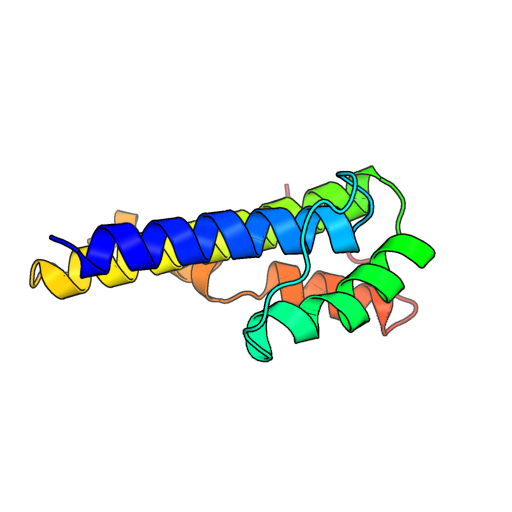1 99 ALA A N 1
ATOM 813 C CA . ALA A 1 99 ? 2.261 7.795 -0.051 1.00 70.81 99 ALA A CA 1
ATOM 814 C C . ALA A 1 99 ? 2.035 8.932 -1.068 1.00 70.81 99 ALA A C 1
ATOM 816 O O . ALA A 1 99 ? 2.655 8.960 -2.131 1.00 70.81 99 ALA A O 1
ATOM 817 N N . THR A 1 100 ? 1.190 9.913 -0.739 1.00 74.25 100 THR A N 1
ATOM 818 C CA . THR A 1 100 ? 0.943 11.068 -1.619 1.00 74.25 100 THR A CA 1
ATOM 819 C C . THR A 1 100 ? 2.123 12.041 -1.663 1.00 74.25 100 THR A C 1
ATOM 821 O O . THR A 1 100 ? 2.405 12.579 -2.731 1.00 74.25 100 THR A O 1
ATOM 824 N N . SER A 1 101 ? 2.870 12.206 -0.568 1.00 74.56 101 SER A N 1
ATOM 825 C CA . SER A 1 101 ? 4.127 12.969 -0.546 1.00 74.56 101 SER A CA 1
ATOM 826 C C . SER A 1 101 ? 5.184 12.313 -1.427 1.00 74.56 101 SER A C 1
ATOM 828 O O . SER A 1 101 ? 5.774 12.999 -2.248 1.00 74.56 101 SER A O 1
ATOM 830 N N . ALA A 1 102 ? 5.344 10.989 -1.368 1.00 69.44 102 ALA A N 1
ATOM 831 C CA . ALA A 1 102 ? 6.274 10.262 -2.229 1.00 69.44 102 ALA A CA 1
ATOM 832 C C . ALA A 1 102 ? 5.926 10.401 -3.722 1.00 69.44 102 ALA A C 1
ATOM 834 O O . ALA A 1 102 ? 6.819 10.567 -4.547 1.00 69.44 102 ALA A O 1
ATOM 835 N N . VAL A 1 103 ? 4.643 10.387 -4.099 1.00 74.94 103 VAL A N 1
ATOM 836 C CA . VAL A 1 103 ? 4.226 10.669 -5.490 1.00 74.94 103 VAL A CA 1
ATOM 837 C C . VAL A 1 103 ? 4.419 12.151 -5.846 1.00 74.94 103 VAL A C 1
ATOM 839 O O . VAL A 1 103 ? 4.772 12.481 -6.980 1.00 74.94 103 VAL A O 1
ATOM 84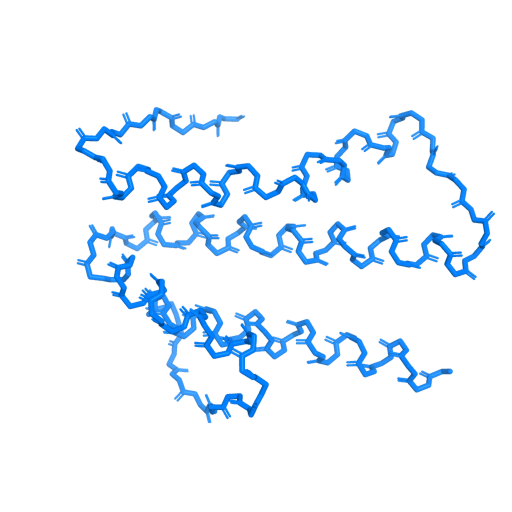2 N N . GLY A 1 104 ? 4.219 13.056 -4.886 1.00 71.81 104 GLY A N 1
ATOM 843 C CA . GLY A 1 104 ? 4.481 14.487 -5.031 1.00 71.81 104 GLY A CA 1
ATOM 844 C C . GLY A 1 104 ? 5.961 14.803 -5.266 1.00 71.81 104 GLY A C 1
ATOM 845 O O . GLY A 1 104 ? 6.273 15.558 -6.181 1.00 71.81 104 GLY A O 1
ATOM 846 N N . GLU A 1 105 ? 6.860 14.170 -4.511 1.00 68.75 105 GLU A N 1
ATOM 847 C CA . GLU A 1 105 ? 8.320 14.218 -4.689 1.00 68.75 105 GLU A CA 1
ATOM 848 C C . GLU A 1 105 ? 8.758 13.662 -6.039 1.00 68.75 105 GLU A C 1
ATOM 850 O O . GLU A 1 105 ? 9.722 14.141 -6.617 1.00 68.75 105 GLU A O 1
ATOM 855 N N . PHE A 1 106 ? 8.054 12.669 -6.580 1.00 64.75 106 PHE A N 1
ATOM 856 C CA . PHE A 1 106 ? 8.307 12.224 -7.946 1.00 64.75 106 PHE A CA 1
ATOM 857 C C . PHE A 1 106 ? 7.850 13.270 -8.981 1.00 64.75 106 PHE A C 1
ATOM 859 O O . PHE A 1 106 ? 8.501 13.486 -10.002 1.00 64.75 106 PHE A O 1
ATOM 866 N N . SER A 1 107 ? 6.722 13.929 -8.717 1.00 65.69 107 SER A N 1
ATOM 867 C CA . SER A 1 107 ? 6.092 14.883 -9.639 1.00 65.69 107 SER A CA 1
ATOM 868 C C . SER A 1 107 ? 6.760 16.265 -9.642 1.00 65.69 107 SER A C 1
ATOM 870 O O . SER A 1 107 ? 6.548 17.054 -10.563 1.00 65.69 107 SER A O 1
ATOM 872 N N . MET A 1 108 ? 7.556 16.576 -8.618 1.00 66.56 108 MET A N 1
ATOM 873 C CA . MET A 1 108 ? 8.324 17.812 -8.473 1.00 66.56 108 MET A CA 1
ATOM 874 C C . MET A 1 108 ? 9.819 17.471 -8.418 1.00 66.56 108 MET A C 1
ATOM 876 O O . MET A 1 108 ? 10.177 16.438 -7.887 1.00 66.56 108 MET A O 1
ATOM 880 N N . PRO A 1 109 ? 10.749 18.314 -8.886 1.00 59.44 109 PRO A N 1
ATOM 881 C CA . PRO A 1 109 ? 12.184 18.064 -8.724 1.00 59.44 109 PRO A CA 1
ATOM 882 C C . PRO A 1 109 ? 12.656 18.342 -7.277 1.00 59.44 109 PRO A C 1
ATOM 884 O O . PRO A 1 109 ? 13.641 19.050 -7.069 1.00 59.44 109 PRO A O 1
ATOM 887 N N . LEU A 1 110 ? 11.929 17.854 -6.268 1.00 53.75 110 LEU A N 1
ATOM 888 C CA . LEU A 1 110 ? 12.191 18.085 -4.849 1.00 53.75 110 LEU A CA 1
ATOM 889 C C . LEU A 1 110 ? 12.199 16.749 -4.097 1.00 53.75 110 LEU A C 1
ATOM 891 O O . LEU A 1 110 ? 11.199 16.043 -4.084 1.00 53.75 110 LEU A O 1
ATOM 895 N N . GLN A 1 111 ? 13.314 16.444 -3.434 1.00 55.69 111 GLN A N 1
ATOM 896 C CA . GLN A 1 111 ? 13.421 15.357 -2.458 1.00 55.69 111 GLN A CA 1
ATOM 897 C C . GLN A 1 111 ? 13.239 15.958 -1.060 1.00 55.69 111 GLN A C 1
ATOM 899 O O . GLN A 1 111 ? 14.042 16.801 -0.651 1.00 55.69 111 GLN A O 1
ATOM 904 N N . LEU A 1 112 ? 12.197 15.558 -0.329 1.00 53.59 112 LEU A N 1
ATOM 905 C CA . LEU A 1 112 ? 12.061 15.897 1.088 1.00 53.59 112 LEU A CA 1
ATOM 906 C C . LEU A 1 112 ? 12.747 14.802 1.918 1.00 53.59 112 LEU A C 1
ATOM 908 O O . LEU A 1 112 ? 12.781 13.633 1.543 1.00 53.59 112 LEU A O 1
ATOM 912 N N . ALA A 1 113 ? 13.391 15.192 3.017 1.00 47.72 113 ALA A N 1
ATOM 913 C CA . ALA A 1 113 ? 14.119 14.248 3.861 1.00 47.72 113 ALA A CA 1
ATOM 914 C C . ALA A 1 113 ? 13.160 13.212 4.476 1.00 47.72 113 ALA A C 1
ATOM 916 O O . ALA A 1 113 ? 12.074 13.568 4.933 1.00 47.72 113 ALA A O 1
ATOM 917 N N . ALA A 1 114 ? 13.586 11.945 4.508 1.00 46.81 114 ALA A N 1
ATOM 918 C CA . ALA A 1 114 ? 12.816 10.854 5.097 1.00 46.81 114 ALA A CA 1
ATOM 919 C C . ALA A 1 114 ? 12.462 11.152 6.564 1.00 46.81 114 ALA A C 1
ATOM 921 O O . ALA A 1 114 ? 13.299 11.626 7.336 1.00 46.81 114 ALA A O 1
ATOM 922 N N . SER A 1 115 ? 11.214 10.865 6.934 1.00 48.22 115 SER A N 1
ATOM 923 C CA . SER A 1 115 ? 10.766 10.897 8.329 1.00 48.22 115 SER A CA 1
ATOM 924 C C . SER A 1 115 ? 11.399 9.710 9.058 1.00 48.22 115 SER A C 1
ATOM 926 O O . SER A 1 115 ? 11.291 8.585 8.572 1.00 48.22 115 SER A O 1
ATOM 928 N N . GLY A 1 116 ? 12.113 9.976 10.155 1.00 36.97 116 GLY A N 1
ATOM 929 C CA . GLY A 1 116 ? 12.641 8.951 11.064 1.00 36.97 116 GLY A CA 1
ATOM 930 C C . GLY A 1 116 ? 11.638 8.518 12.120 1.00 36.97 116 GLY A C 1
ATOM 931 O O . GLY A 1 116 ? 10.591 9.192 12.253 1.00 36.97 116 GLY A O 1
#

Radius of gyration: 15.45 Å; chains: 1; bounding box: 35×33×36 Å

Foldseek 3Di:
DVVLVVLVVVLVVLLVLLCCLLVVDPDDDDDPDVVSVVSNVLNVLCNVPDDPVLSVVLSVLSNLLSVLVSVVVVCVVVVHDDDPVRCPSSVVSVVSVVNVVSSVVSVDVDDDDDDD

Organism: Cytospora mali (NCBI:txid578113)

Sequence (116 aa):
MDDARNAQAYRDRTLHFVSACLGLLEPDFHPQNRIVQSFDMIGSALSTSYNKSQRQQFYDEIAQFMEASEMEQSYRLQDRIFTLEEYWPVRMGNSAVYATSAVGEFSMPLQLAASG

InterPro domains:
  IPR008949 Isoprenoid synthase domain superfamily [G3DSA:1.10.600.10] (1-115)
  IPR008949 Isoprenoid synthase domain superfamily [SSF48576] (25-109)

Secondary structure (DSSP, 8-state):
-HHHHHHHHHHHHHHHHHHHHTTSS------S-HHHHHHHHHHHHHHHHS-HHHHHHHHHHHHHHHHHHHHHHHHHHTTPPPPHHHHHHHHHHHT-HHHHHHHHHHHTT-PPPPP-

pLDDT: mean 82.29, std 12.21, range [36.97, 95.44]